Protein AF-A0ABD5RFJ0-F1 (afdb_monomer)

Radius of gyration: 15.12 Å; Cα contacts (8 Å, |Δi|>4): 100; chains: 1; bounding box: 29×42×26 Å

pLDDT: mean 75.62, std 19.27, range [38.72, 95.44]

Sequence (68 aa):
MVHCPDCDSTLSDADDVEFVETDARLGFIRASKRFYTIECADCGNVLGNGVAAAQGNGGAAGGAGGAD

Secondary structure (DSSP, 8-state):
-EE-TTT--EE-SGGGEEEEEE--EETTEE-SEEEEEEEETTT--EEEEEEEE---SS----------

Organism: NCBI:txid1126234

Structure (mmCIF, N/CA/C/O backbone):
data_AF-A0ABD5RFJ0-F1
#
_entry.id   AF-A0ABD5RFJ0-F1
#
loop_
_atom_site.group_PDB
_atom_site.id
_atom_site.type_symbol
_atom_site.label_atom_id
_atom_site.label_alt_id
_atom_site.label_comp_id
_atom_site.label_asym_id
_atom_site.label_entity_id
_atom_site.label_seq_id
_atom_site.pdbx_PDB_ins_code
_atom_site.Cartn_x
_atom_site.Cartn_y
_atom_site.Cartn_z
_atom_site.occupancy
_atom_site.B_iso_or_equiv
_atom_site.auth_seq_id
_atom_site.auth_comp_id
_atom_site.auth_asym_id
_atom_site.auth_atom_id
_atom_site.pdbx_PDB_model_num
ATOM 1 N N . MET A 1 1 ? 9.492 -6.852 -10.776 1.00 62.25 1 MET A N 1
ATOM 2 C CA . MET A 1 1 ? 8.465 -7.903 -10.672 1.00 62.25 1 MET A CA 1
ATOM 3 C C . MET A 1 1 ? 8.511 -8.461 -9.264 1.00 62.25 1 MET A C 1
ATOM 5 O O . MET A 1 1 ? 9.603 -8.728 -8.770 1.00 62.25 1 MET A O 1
ATOM 9 N N . VAL A 1 2 ? 7.359 -8.532 -8.609 1.00 89.06 2 VAL A N 1
ATOM 10 C CA . VAL A 1 2 ? 7.191 -9.041 -7.240 1.00 89.06 2 VAL A CA 1
ATOM 11 C C . VAL A 1 2 ? 5.969 -9.953 -7.231 1.00 89.06 2 VAL A C 1
ATOM 13 O O . VAL A 1 2 ? 5.087 -9.777 -8.064 1.00 89.06 2 VAL A O 1
ATOM 16 N N . HIS A 1 3 ? 5.929 -10.931 -6.330 1.00 93.38 3 HIS A N 1
ATOM 17 C CA . HIS A 1 3 ? 4.814 -11.875 -6.233 1.00 93.38 3 HIS A CA 1
ATOM 18 C C . HIS A 1 3 ? 3.907 -11.538 -5.052 1.00 93.38 3 HIS A C 1
ATOM 20 O O . HIS A 1 3 ? 4.389 -11.091 -4.005 1.00 93.38 3 HIS A O 1
ATOM 26 N N . CYS A 1 4 ? 2.603 -11.764 -5.214 1.00 92.56 4 CYS A N 1
ATOM 27 C CA . CYS A 1 4 ? 1.659 -11.716 -4.107 1.00 92.56 4 CYS A CA 1
ATOM 28 C C . CYS A 1 4 ? 2.029 -12.804 -3.081 1.00 92.56 4 CYS A C 1
ATOM 30 O O . CYS A 1 4 ? 2.135 -13.971 -3.453 1.00 92.56 4 CYS A O 1
ATOM 32 N N . PRO A 1 5 ? 2.198 -12.476 -1.789 1.00 93.12 5 PRO A N 1
ATOM 33 C CA . PRO A 1 5 ? 2.649 -13.444 -0.787 1.00 93.12 5 PRO A CA 1
ATOM 34 C C . PRO A 1 5 ? 1.624 -14.542 -0.463 1.00 93.12 5 PRO A C 1
ATOM 36 O O . PRO A 1 5 ? 1.984 -15.511 0.201 1.00 93.12 5 PRO A O 1
ATOM 39 N N . ASP A 1 6 ? 0.367 -14.382 -0.889 1.00 94.25 6 ASP A N 1
ATOM 40 C CA . ASP A 1 6 ? -0.726 -15.305 -0.558 1.00 94.25 6 ASP A CA 1
ATOM 41 C C . ASP A 1 6 ? -1.047 -16.271 -1.711 1.00 94.25 6 ASP A C 1
ATOM 43 O O . ASP A 1 6 ? -1.129 -17.481 -1.512 1.00 94.25 6 ASP A O 1
ATOM 47 N N . CYS A 1 7 ? -1.165 -15.753 -2.940 1.00 95.44 7 CYS A N 1
ATOM 48 C CA . CYS A 1 7 ? -1.530 -16.541 -4.125 1.00 95.44 7 CYS A CA 1
ATOM 49 C C . CYS A 1 7 ? -0.405 -16.701 -5.161 1.00 95.44 7 CYS A C 1
ATOM 51 O O . CYS A 1 7 ? -0.621 -17.342 -6.186 1.00 95.44 7 CYS A O 1
ATOM 53 N N . ASP A 1 8 ? 0.772 -16.120 -4.910 1.00 95.12 8 ASP A N 1
ATOM 54 C CA . ASP A 1 8 ? 1.962 -16.157 -5.775 1.00 95.12 8 ASP A CA 1
ATOM 55 C C . ASP A 1 8 ? 1.796 -15.490 -7.159 1.00 95.12 8 ASP A C 1
ATOM 57 O O . ASP A 1 8 ? 2.692 -15.554 -8.008 1.00 95.12 8 ASP A O 1
ATOM 61 N N . SER A 1 9 ? 0.678 -14.792 -7.404 1.00 93.69 9 SER A N 1
ATOM 62 C CA . SER A 1 9 ? 0.460 -14.093 -8.673 1.00 93.69 9 SER A CA 1
ATOM 63 C C . SER A 1 9 ? 1.497 -12.992 -8.902 1.00 93.69 9 SER A C 1
ATOM 65 O O . SER A 1 9 ? 2.046 -12.408 -7.963 1.00 93.69 9 SER A O 1
ATOM 67 N N . THR A 1 10 ? 1.834 -12.755 -10.172 1.00 94.88 10 THR A N 1
ATOM 68 C CA . THR A 1 10 ? 2.847 -11.757 -10.53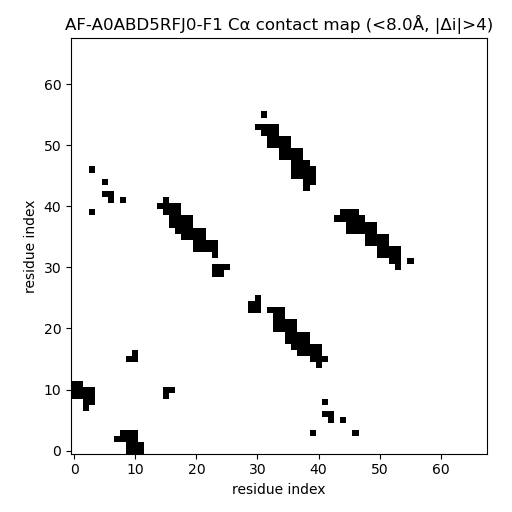9 1.00 94.88 10 THR A CA 1
ATOM 69 C C . THR A 1 10 ? 2.224 -10.369 -10.501 1.00 94.88 10 THR A C 1
ATOM 71 O O . THR A 1 10 ? 1.240 -10.131 -11.183 1.00 94.88 10 THR A O 1
ATOM 74 N N . LEU A 1 11 ? 2.835 -9.459 -9.745 1.00 91.31 11 LEU A N 1
ATOM 75 C CA . LEU A 1 11 ? 2.503 -8.038 -9.718 1.00 91.31 11 LEU A CA 1
ATOM 76 C C . LEU A 1 11 ? 3.522 -7.297 -10.596 1.00 91.31 11 LEU A C 1
ATOM 78 O O . LEU A 1 11 ? 4.701 -7.139 -10.231 1.00 91.31 11 LEU A O 1
ATOM 82 N N . SER A 1 12 ? 3.083 -6.911 -11.788 1.00 92.94 12 SER A N 1
ATOM 83 C CA . SER A 1 12 ? 3.879 -6.253 -12.830 1.00 92.94 12 SER A CA 1
ATOM 84 C C . SER A 1 12 ? 3.433 -4.823 -13.086 1.00 92.94 12 SER A C 1
ATOM 86 O O . SER A 1 12 ? 4.293 -3.950 -13.212 1.00 92.94 12 SER A O 1
ATOM 88 N N . ASP A 1 13 ? 2.124 -4.592 -13.119 1.00 91.50 13 ASP A N 1
ATOM 89 C CA . ASP A 1 13 ? 1.514 -3.337 -13.538 1.00 91.50 13 ASP A CA 1
ATOM 90 C C . ASP A 1 13 ? 0.397 -2.914 -12.571 1.00 91.50 13 ASP A C 1
ATOM 92 O O . ASP A 1 13 ? 0.008 -3.640 -11.656 1.00 91.50 13 ASP A O 1
ATOM 96 N N . ALA A 1 14 ? -0.116 -1.695 -12.751 1.00 88.88 14 ALA A N 1
ATOM 97 C CA . ALA A 1 14 ? -1.149 -1.139 -11.876 1.00 88.88 14 ALA A CA 1
ATOM 98 C C . ALA A 1 14 ? -2.487 -1.898 -11.949 1.00 88.88 14 ALA A C 1
ATOM 100 O O . ALA A 1 14 ? -3.271 -1.808 -11.011 1.00 88.88 14 ALA A O 1
ATOM 101 N N . ASP A 1 15 ? -2.737 -2.637 -13.033 1.00 91.69 15 ASP A N 1
ATOM 102 C CA . ASP A 1 15 ? -3.944 -3.451 -13.211 1.00 91.69 15 ASP A CA 1
ATOM 103 C C . ASP A 1 15 ? -3.949 -4.722 -12.337 1.00 91.69 15 ASP A C 1
ATOM 105 O O . ASP A 1 15 ? -5.003 -5.320 -12.133 1.00 91.69 15 ASP A O 1
ATOM 109 N N . ASP A 1 16 ? -2.799 -5.113 -11.774 1.00 92.81 16 ASP A N 1
ATOM 110 C CA . ASP A 1 16 ? -2.673 -6.291 -10.902 1.00 92.81 16 ASP A CA 1
ATOM 111 C C . ASP A 1 16 ? -3.121 -6.003 -9.450 1.00 92.81 16 ASP A C 1
ATOM 113 O O . ASP A 1 16 ? -3.118 -6.891 -8.586 1.00 92.81 16 ASP A O 1
ATOM 117 N N . VAL A 1 17 ? -3.500 -4.752 -9.156 1.00 92.31 17 VAL A N 1
ATOM 118 C CA . VAL A 1 17 ? -3.946 -4.305 -7.833 1.00 92.31 17 VAL A CA 1
ATOM 119 C C . VAL A 1 17 ? -5.233 -3.485 -7.894 1.00 92.31 17 VAL A C 1
ATOM 121 O O . VAL A 1 17 ? -5.451 -2.686 -8.800 1.00 92.31 17 VAL A O 1
ATOM 124 N N . GLU A 1 18 ? -6.077 -3.633 -6.877 1.00 92.06 18 GLU A N 1
ATOM 125 C CA . GLU A 1 18 ? -7.316 -2.877 -6.724 1.00 92.06 18 GLU A CA 1
ATOM 126 C C . GLU A 1 18 ? -7.210 -1.877 -5.565 1.00 92.06 18 GLU A C 1
ATOM 128 O O . GLU A 1 18 ? -6.689 -2.185 -4.492 1.00 92.06 18 GLU A O 1
ATOM 133 N N . PHE A 1 19 ? -7.705 -0.654 -5.780 1.00 90.00 19 PHE A N 1
ATOM 134 C CA . PHE A 1 19 ? -7.728 0.402 -4.767 1.00 90.00 19 PHE A CA 1
ATOM 135 C C . PHE A 1 19 ? -9.122 0.513 -4.156 1.00 90.00 19 PHE A C 1
ATOM 137 O O . PHE A 1 19 ? -10.011 1.175 -4.697 1.00 90.00 19 PHE A O 1
ATOM 144 N N . VAL A 1 20 ? -9.299 -0.087 -2.985 1.00 88.62 20 VAL A N 1
ATOM 145 C CA . VAL A 1 20 ? -10.575 -0.093 -2.271 1.00 88.62 20 VAL A CA 1
ATOM 146 C C . VAL A 1 20 ? -10.644 1.111 -1.335 1.00 88.62 20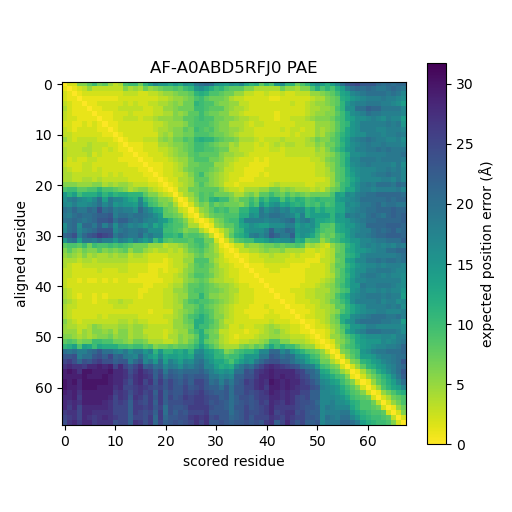 VAL A C 1
ATOM 148 O O . VAL A 1 20 ? -9.904 1.194 -0.352 1.00 88.62 20 VAL A O 1
ATOM 151 N N . GLU A 1 21 ? -11.526 2.076 -1.626 1.00 84.44 21 GLU A N 1
ATOM 152 C CA . GLU A 1 21 ? -11.742 3.229 -0.74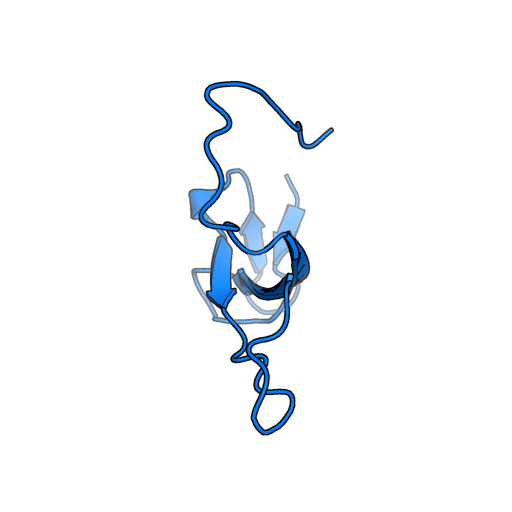0 1.00 84.44 21 GLU A CA 1
ATOM 153 C C . GLU A 1 21 ? -12.334 2.758 0.595 1.00 84.44 21 GLU A C 1
ATOM 155 O O . GLU A 1 21 ? -13.444 2.232 0.665 1.00 84.44 21 GLU A O 1
ATOM 160 N N . THR A 1 22 ? -11.604 3.000 1.678 1.00 80.25 22 THR A N 1
ATOM 161 C CA . THR A 1 22 ? -12.101 2.792 3.033 1.00 80.25 22 THR A CA 1
ATOM 162 C C . THR A 1 22 ? -12.865 4.039 3.470 1.00 80.25 22 THR A C 1
ATOM 164 O O . THR A 1 22 ? -12.313 5.142 3.528 1.00 80.25 22 THR A O 1
ATOM 167 N N . ASP A 1 23 ? -14.153 3.869 3.774 1.00 70.38 23 ASP A N 1
ATOM 168 C CA . ASP A 1 23 ? -15.053 4.957 4.159 1.00 70.38 23 ASP A CA 1
ATOM 169 C C . ASP A 1 23 ? -14.546 5.651 5.441 1.00 70.38 23 ASP A C 1
ATOM 171 O O . ASP A 1 23 ? -14.582 5.107 6.545 1.00 70.38 23 ASP A O 1
ATOM 175 N N . ALA A 1 24 ? -14.036 6.875 5.286 1.00 62.44 24 ALA A N 1
ATOM 176 C CA . ALA A 1 24 ? -13.493 7.680 6.376 1.00 62.44 24 ALA A CA 1
ATOM 177 C C . ALA A 1 24 ? -14.537 8.668 6.908 1.00 62.44 24 ALA A C 1
ATOM 179 O O . ALA A 1 24 ? -14.436 9.890 6.746 1.00 62.44 24 ALA A O 1
ATOM 180 N N . ARG A 1 25 ? -15.577 8.135 7.552 1.00 61.88 25 ARG A N 1
ATOM 181 C CA . ARG A 1 25 ? -16.536 8.935 8.324 1.00 61.88 25 ARG A CA 1
ATOM 182 C C . ARG A 1 25 ? -15.977 9.253 9.708 1.00 61.88 25 ARG A C 1
ATOM 184 O O . ARG A 1 25 ? -16.034 8.436 10.621 1.00 61.88 25 ARG A O 1
ATOM 191 N N . LEU A 1 26 ? -15.513 10.487 9.893 1.00 58.97 26 LEU A N 1
ATOM 192 C CA . LEU A 1 26 ? -15.265 11.075 11.213 1.00 58.97 26 LEU A CA 1
ATOM 193 C C . LEU A 1 26 ? -16.524 11.843 11.659 1.00 58.97 26 LEU A C 1
ATOM 195 O O . LEU A 1 26 ? -16.582 13.072 11.618 1.00 58.97 26 LEU A O 1
ATOM 199 N N . GLY A 1 27 ? -17.578 11.116 12.046 1.00 63.38 27 GLY A N 1
ATOM 200 C CA . GLY A 1 27 ? -18.831 11.718 12.527 1.00 63.38 27 GLY A CA 1
ATOM 201 C C . GLY A 1 27 ? -19.531 12.604 11.481 1.00 63.38 27 GLY A C 1
ATOM 202 O O . GLY A 1 27 ? -19.824 12.149 10.380 1.00 63.38 27 GLY A O 1
ATOM 203 N N . PHE A 1 28 ? -19.826 13.865 11.828 1.00 53.94 28 PHE A N 1
ATOM 204 C CA . PHE A 1 28 ? -20.561 14.823 10.975 1.00 53.94 28 PHE A CA 1
ATOM 205 C C . PHE A 1 28 ? -19.695 15.549 9.926 1.00 53.94 28 PHE A C 1
ATOM 207 O O . PHE A 1 28 ? -20.225 16.312 9.120 1.00 53.94 28 PHE A O 1
ATOM 214 N N . ILE A 1 29 ? -18.375 15.337 9.925 1.00 56.66 29 ILE A N 1
ATOM 215 C CA . ILE A 1 29 ? -17.434 15.987 9.006 1.00 56.66 29 ILE A CA 1
ATOM 216 C C . ILE A 1 29 ? -16.896 14.915 8.048 1.00 56.66 29 ILE A C 1
ATOM 218 O O . ILE A 1 29 ? -16.316 13.920 8.486 1.00 56.66 29 ILE A O 1
ATOM 222 N N . ARG A 1 30 ? -17.056 15.106 6.729 1.00 61.88 30 ARG A N 1
ATOM 223 C CA . ARG A 1 30 ? -16.321 14.287 5.748 1.00 61.88 30 ARG A CA 1
ATOM 224 C C . ARG A 1 30 ? -14.831 14.530 5.960 1.00 61.88 30 ARG A C 1
ATOM 226 O O . ARG A 1 30 ? -14.391 15.677 5.890 1.00 61.88 30 ARG A O 1
ATOM 233 N N . ALA A 1 31 ? -14.068 13.468 6.216 1.00 60.81 31 ALA A N 1
ATOM 234 C CA . ALA A 1 31 ? -12.622 13.572 6.309 1.00 60.81 31 ALA A CA 1
ATOM 235 C C . ALA A 1 31 ? -12.082 14.218 5.023 1.00 60.81 31 ALA A C 1
ATOM 237 O O . ALA A 1 31 ? -12.432 13.821 3.912 1.00 60.81 31 ALA A O 1
ATOM 238 N N . SER A 1 32 ? -11.201 15.206 5.165 1.00 64.19 32 SER A N 1
ATOM 239 C CA . SER A 1 32 ? -10.493 15.870 4.060 1.00 64.19 32 SER A CA 1
ATOM 240 C C . SER A 1 32 ? -9.451 14.961 3.382 1.00 64.19 32 SER A C 1
ATOM 242 O O . SER A 1 32 ? -8.586 15.428 2.637 1.00 64.19 32 SER A O 1
ATOM 244 N N . LYS A 1 33 ? -9.531 13.650 3.629 1.00 70.44 33 LYS A N 1
ATOM 245 C CA . LYS A 1 33 ? -8.630 12.604 3.163 1.00 70.44 33 LYS A CA 1
ATOM 246 C C . LYS A 1 33 ? -9.442 11.374 2.747 1.00 70.44 33 LYS A C 1
ATOM 248 O O . LYS A 1 33 ? -10.385 10.998 3.440 1.00 70.44 33 LYS A O 1
ATOM 253 N N . ARG A 1 34 ? -9.058 10.757 1.632 1.00 77.31 34 ARG A N 1
ATOM 254 C CA . ARG A 1 34 ? -9.518 9.433 1.203 1.00 77.31 34 ARG A CA 1
ATOM 255 C C . ARG A 1 34 ? -8.457 8.414 1.596 1.00 77.31 34 ARG A C 1
ATOM 257 O O . ARG A 1 34 ? -7.280 8.631 1.310 1.00 77.31 34 ARG A O 1
ATOM 264 N N . PHE A 1 35 ? -8.869 7.348 2.265 1.00 84.31 35 PHE A N 1
ATOM 265 C CA . PHE A 1 35 ? -7.998 6.232 2.613 1.00 84.31 35 PHE A CA 1
ATOM 266 C C . PHE A 1 35 ? -8.329 5.087 1.670 1.00 84.31 35 PHE A C 1
ATOM 268 O O . PHE A 1 35 ? -9.504 4.826 1.429 1.00 84.31 35 PHE A O 1
ATOM 275 N N . TYR A 1 36 ? -7.310 4.432 1.138 1.00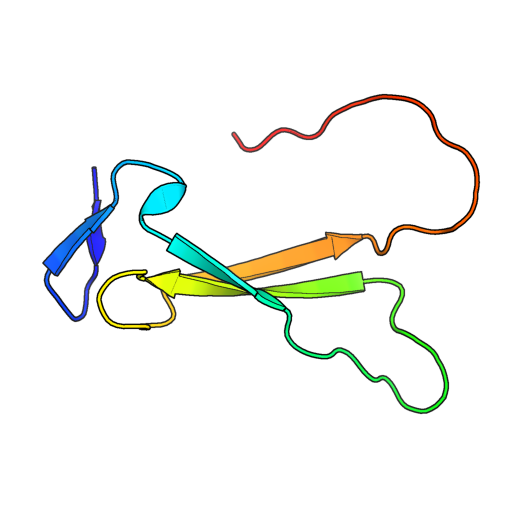 86.75 36 TYR A N 1
ATOM 276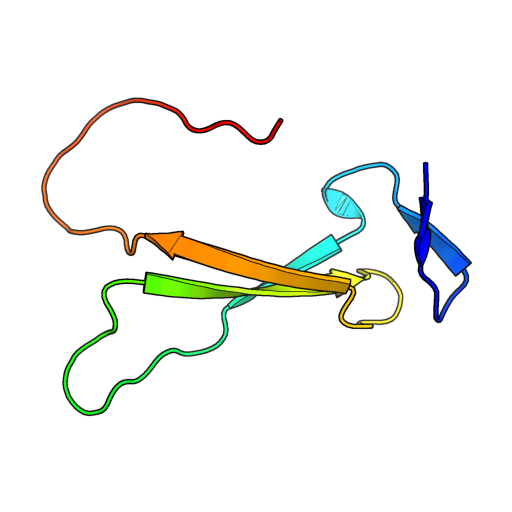 C CA . TYR A 1 36 ? -7.468 3.289 0.253 1.00 86.75 36 TYR A CA 1
ATOM 277 C C . TYR A 1 36 ? -6.686 2.116 0.811 1.00 86.75 36 TYR A C 1
ATOM 279 O O . TYR A 1 36 ? -5.581 2.293 1.331 1.00 86.75 36 TYR A O 1
ATOM 287 N N . THR A 1 37 ? -7.249 0.932 0.664 1.00 91.25 37 THR A N 1
ATOM 288 C CA . THR A 1 37 ? -6.527 -0.326 0.790 1.00 91.25 37 THR A CA 1
ATOM 289 C C . THR A 1 37 ? -6.128 -0.761 -0.611 1.00 91.25 37 THR A C 1
ATOM 291 O O . THR A 1 37 ? -6.908 -0.609 -1.547 1.00 91.25 37 THR A O 1
ATOM 294 N N . ILE A 1 38 ? -4.895 -1.227 -0.760 1.00 93.06 38 ILE A N 1
ATOM 295 C CA . ILE A 1 38 ? -4.383 -1.794 -2.003 1.00 93.06 38 ILE A CA 1
ATOM 296 C C . ILE A 1 38 ? -4.488 -3.304 -1.855 1.00 93.06 38 ILE A C 1
ATOM 298 O O . ILE A 1 38 ? -3.881 -3.871 -0.943 1.00 93.06 38 ILE A O 1
ATOM 302 N N . GLU A 1 39 ? -5.255 -3.937 -2.727 1.00 94.19 39 GLU A N 1
ATOM 303 C CA . GLU A 1 39 ? -5.538 -5.370 -2.700 1.00 94.19 39 GLU A CA 1
ATOM 304 C C . GLU A 1 39 ? -5.010 -6.037 -3.970 1.00 94.19 39 GLU A C 1
ATOM 306 O O . GLU A 1 39 ? -4.937 -5.412 -5.023 1.00 94.19 39 GLU A O 1
ATOM 311 N N . CYS A 1 40 ? -4.607 -7.302 -3.882 1.00 94.81 40 CYS A N 1
ATOM 312 C CA . CYS A 1 40 ? -4.271 -8.098 -5.059 1.00 94.81 40 CYS A CA 1
ATOM 313 C C . CYS A 1 40 ? -5.540 -8.371 -5.877 1.00 94.81 40 CYS A C 1
ATOM 315 O O . CYS A 1 40 ? -6.505 -8.900 -5.325 1.00 94.81 40 CYS A O 1
ATOM 317 N N . ALA A 1 41 ? -5.521 -8.084 -7.180 1.00 94.44 41 ALA A N 1
ATOM 318 C CA . ALA A 1 41 ? -6.687 -8.274 -8.045 1.00 94.44 41 ALA A CA 1
ATOM 319 C C . ALA A 1 41 ? -7.122 -9.752 -8.176 1.00 94.44 41 ALA A C 1
ATOM 321 O O . ALA A 1 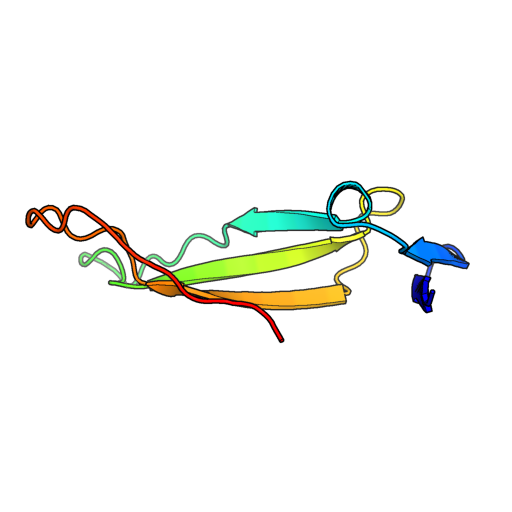41 ? -8.297 -10.032 -8.403 1.00 94.44 41 ALA A O 1
ATOM 322 N N . ASP A 1 42 ? -6.200 -10.707 -7.998 1.00 94.00 42 ASP A N 1
ATOM 323 C CA . ASP A 1 42 ? -6.500 -12.139 -8.140 1.00 94.00 42 ASP A CA 1
ATOM 324 C C . ASP A 1 42 ? -7.135 -12.763 -6.893 1.00 94.00 42 ASP A C 1
ATOM 326 O O . ASP A 1 42 ? -8.037 -13.596 -6.997 1.00 94.00 42 ASP A O 1
ATOM 330 N N . CYS A 1 43 ? -6.626 -12.424 -5.703 1.00 94.50 43 CYS A N 1
ATOM 331 C CA . CYS A 1 43 ? -7.005 -13.099 -4.456 1.00 94.50 43 CYS A CA 1
ATOM 332 C C . CYS A 1 43 ? -7.624 -12.182 -3.395 1.00 94.50 43 CYS A C 1
ATOM 334 O O . CYS A 1 43 ? -8.094 -12.682 -2.374 1.00 94.50 43 CYS A O 1
ATOM 336 N N . GLY A 1 44 ? -7.620 -10.863 -3.606 1.00 92.44 44 GLY A N 1
ATOM 337 C CA . GLY A 1 44 ? -8.134 -9.877 -2.652 1.00 92.44 44 GLY A CA 1
ATOM 338 C C . GLY A 1 44 ? -7.262 -9.687 -1.407 1.00 92.44 44 GLY A C 1
ATOM 339 O O . GLY A 1 44 ? -7.683 -9.033 -0.456 1.00 92.44 44 GLY A O 1
ATOM 340 N N . ASN A 1 45 ? -6.053 -10.261 -1.362 1.00 95.12 45 ASN A N 1
ATOM 341 C CA . ASN A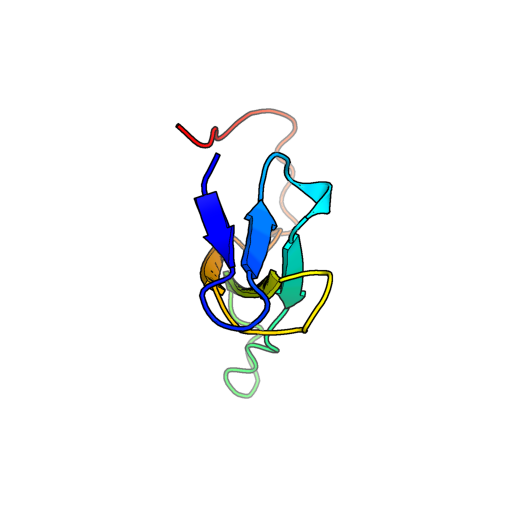 1 45 ? -5.162 -10.066 -0.221 1.00 95.12 45 ASN A CA 1
ATOM 342 C C . ASN A 1 45 ? -4.707 -8.603 -0.133 1.00 95.12 45 ASN A C 1
ATOM 344 O O . ASN A 1 45 ? -4.298 -8.015 -1.133 1.00 95.12 45 ASN A O 1
ATOM 348 N N . VAL A 1 46 ? -4.715 -8.042 1.076 1.00 93.94 46 VAL A N 1
ATOM 349 C CA . VAL A 1 46 ? -4.281 -6.666 1.326 1.00 93.94 46 VAL A CA 1
ATOM 350 C C . VAL A 1 46 ? -2.761 -6.579 1.229 1.00 93.94 46 VAL A C 1
ATOM 352 O O . VAL A 1 46 ? -2.033 -7.154 2.038 1.00 93.94 46 VAL A O 1
ATOM 355 N N . LEU A 1 47 ? -2.283 -5.817 0.251 1.00 91.56 47 LEU A N 1
ATOM 356 C CA . LEU A 1 47 ? -0.863 -5.602 -0.022 1.00 91.56 47 LEU A CA 1
ATOM 357 C C . LEU A 1 47 ? -0.341 -4.308 0.611 1.00 91.56 47 LEU A C 1
ATOM 359 O O . LEU A 1 47 ? 0.849 -4.196 0.905 1.00 91.56 47 LEU A O 1
ATOM 363 N N . GLY A 1 48 ? -1.215 -3.324 0.834 1.00 90.00 48 GLY A N 1
ATOM 364 C CA . GLY A 1 48 ? -0.821 -2.048 1.419 1.00 90.00 48 GLY A CA 1
ATOM 365 C C . GLY A 1 48 ? -1.978 -1.080 1.627 1.00 90.00 48 GLY A C 1
ATOM 366 O O . GLY A 1 48 ? -3.145 -1.411 1.430 1.00 90.00 48 GLY A O 1
ATOM 367 N N . ASN A 1 49 ? -1.645 0.142 2.032 1.00 88.44 49 ASN A N 1
ATOM 368 C CA . ASN A 1 49 ? -2.606 1.211 2.273 1.00 88.44 49 ASN A CA 1
ATOM 369 C C . ASN A 1 49 ? -2.086 2.551 1.732 1.00 88.44 49 ASN A C 1
ATOM 371 O O . ASN A 1 49 ? -0.903 2.866 1.836 1.00 88.44 49 ASN A O 1
ATOM 375 N N . GLY A 1 50 ? -2.990 3.356 1.181 1.00 84.62 50 GLY A N 1
ATOM 376 C CA . GLY A 1 50 ? -2.707 4.657 0.586 1.00 84.62 50 GLY A CA 1
ATOM 377 C C . GLY A 1 50 ? -3.607 5.755 1.144 1.00 84.62 50 GLY A C 1
ATOM 378 O O . GLY A 1 50 ? -4.713 5.505 1.624 1.00 84.62 50 GLY A O 1
ATOM 379 N N . VAL A 1 51 ? -3.135 7.000 1.080 1.00 85.81 51 VAL A N 1
ATOM 380 C CA . VAL A 1 51 ? -3.886 8.173 1.541 1.00 85.81 51 VAL A CA 1
ATOM 381 C C . VAL A 1 51 ? -3.829 9.260 0.474 1.00 85.81 51 VAL A C 1
ATOM 383 O O . VAL A 1 51 ? -2.761 9.802 0.206 1.00 85.81 51 VAL A O 1
ATOM 386 N N . ALA A 1 52 ? -4.979 9.635 -0.091 1.00 80.38 52 ALA A N 1
ATOM 387 C CA . ALA A 1 52 ? -5.087 10.753 -1.028 1.00 80.38 52 ALA A CA 1
ATOM 388 C C . ALA A 1 52 ? -5.804 11.945 -0.383 1.00 80.38 52 ALA A C 1
ATOM 390 O O . ALA A 1 52 ? -6.703 11.789 0.447 1.00 80.38 52 ALA A O 1
ATOM 391 N N . ALA A 1 53 ? -5.427 13.165 -0.765 1.00 65.69 53 ALA A N 1
ATOM 392 C CA . ALA A 1 53 ? -6.190 14.348 -0.381 1.00 65.69 53 ALA A CA 1
ATOM 393 C C . ALA A 1 53 ? -7.614 14.270 -0.963 1.00 65.69 53 ALA A C 1
ATOM 395 O O . ALA A 1 53 ? -7.800 13.851 -2.105 1.00 65.69 53 ALA A O 1
ATOM 396 N N . ALA A 1 54 ? -8.629 14.661 -0.188 1.00 63.62 54 ALA A N 1
ATOM 397 C CA . ALA A 1 54 ? -9.978 14.782 -0.729 1.00 63.62 54 ALA A CA 1
ATOM 398 C C . ALA A 1 54 ? -10.015 15.911 -1.769 1.00 63.62 54 ALA A C 1
ATOM 400 O O . ALA A 1 54 ? -9.436 16.976 -1.548 1.00 63.62 54 ALA A O 1
ATOM 401 N N . GLN A 1 55 ? -10.721 15.689 -2.882 1.00 57.38 55 GLN A N 1
ATOM 402 C CA . GLN A 1 55 ? -10.982 16.724 -3.880 1.00 57.38 55 GLN A CA 1
ATOM 403 C C . GLN A 1 55 ? -11.839 17.821 -3.224 1.00 57.38 55 GLN A C 1
ATOM 405 O O . GLN A 1 55 ? -13.054 17.690 -3.076 1.00 57.38 55 GLN A O 1
ATOM 410 N N . GLY A 1 56 ? -11.182 18.872 -2.735 1.00 50.75 56 GLY A N 1
ATOM 411 C CA . GLY A 1 56 ? -11.837 20.080 -2.257 1.00 50.75 56 GLY A CA 1
ATOM 412 C C . GLY A 1 56 ? -12.405 20.827 -3.456 1.00 50.75 56 GLY A C 1
ATOM 413 O O . GLY A 1 56 ? -11.702 21.040 -4.439 1.00 50.75 56 GLY A O 1
ATOM 414 N N . ASN A 1 57 ? -13.677 21.211 -3.389 1.00 48.66 57 ASN A N 1
ATOM 415 C CA . ASN A 1 57 ? -14.360 21.973 -4.431 1.00 48.66 57 ASN A CA 1
ATOM 416 C C . ASN A 1 57 ? -13.845 23.431 -4.445 1.00 48.66 57 ASN A C 1
ATOM 418 O O . ASN A 1 57 ? -14.530 24.355 -4.016 1.00 48.66 57 ASN A O 1
ATOM 422 N N . GLY A 1 58 ? -12.597 23.624 -4.863 1.00 43.81 58 GLY A N 1
ATOM 423 C CA . GLY A 1 58 ? -11.936 24.908 -5.052 1.00 43.81 58 GLY A CA 1
ATOM 424 C C . GLY A 1 58 ? -11.008 24.759 -6.247 1.00 43.81 58 GLY A C 1
ATOM 425 O O . GLY A 1 58 ? -10.096 23.941 -6.211 1.00 43.81 58 GLY A O 1
ATOM 426 N N . GLY A 1 59 ? -11.305 25.477 -7.330 1.00 46.88 59 GLY A N 1
ATOM 427 C CA . GLY A 1 59 ? -10.639 25.314 -8.617 1.00 46.88 59 GLY A CA 1
ATOM 428 C C . GLY A 1 59 ? -9.115 25.286 -8.509 1.00 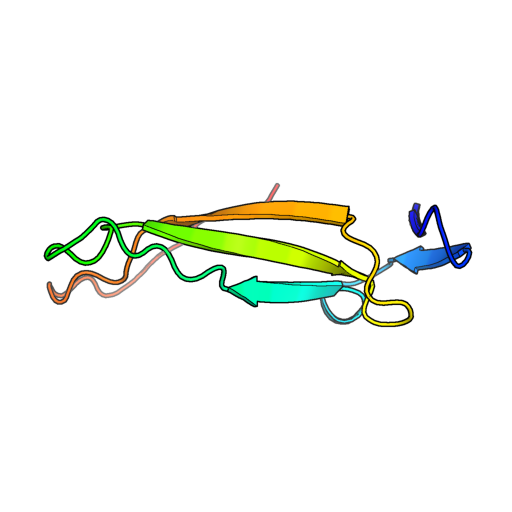46.88 59 GLY A C 1
ATOM 429 O O . GLY A 1 59 ? -8.494 26.267 -8.116 1.00 46.88 59 GLY A O 1
ATOM 430 N N . ALA A 1 60 ? -8.525 24.170 -8.919 1.00 41.50 60 ALA A N 1
ATOM 431 C CA . ALA A 1 60 ? -7.128 24.082 -9.300 1.00 41.50 60 ALA A CA 1
ATOM 432 C C . ALA A 1 60 ? -7.063 23.193 -10.541 1.00 41.50 60 ALA A C 1
ATOM 434 O O . ALA A 1 60 ? -7.137 21.968 -10.479 1.00 41.50 60 ALA A O 1
ATOM 435 N N . ALA A 1 61 ? -7.007 23.851 -11.694 1.00 48.34 61 ALA A N 1
ATOM 436 C CA . ALA A 1 61 ? -6.525 23.234 -12.909 1.00 48.34 61 ALA A CA 1
ATOM 437 C C . ALA A 1 61 ? -5.049 22.851 -12.709 1.00 48.34 61 ALA A C 1
ATOM 439 O O . ALA A 1 61 ? -4.257 23.689 -12.287 1.00 48.34 61 ALA A O 1
ATOM 440 N N . GLY A 1 62 ? -4.696 21.621 -13.081 1.00 42.03 62 GLY A N 1
ATOM 441 C CA . GLY A 1 62 ? -3.325 21.226 -13.397 1.00 42.03 62 GLY A CA 1
ATOM 442 C C . GLY A 1 62 ? -2.487 20.666 -12.243 1.00 42.03 62 GLY A C 1
ATOM 443 O O . GLY A 1 62 ? -2.254 21.329 -11.242 1.00 42.03 62 GLY A O 1
ATOM 444 N N . GLY A 1 63 ? -1.917 19.482 -12.484 1.00 41.09 63 GLY A N 1
ATOM 445 C CA . GLY A 1 63 ? -0.539 19.202 -12.078 1.00 41.09 63 GLY A CA 1
ATOM 446 C C . GLY A 1 63 ? -0.318 18.295 -10.867 1.00 41.09 63 GLY A C 1
ATOM 447 O O . GLY A 1 63 ? -0.249 18.770 -9.744 1.00 41.09 63 GLY A O 1
ATOM 448 N N . ALA A 1 64 ? -0.024 17.032 -11.189 1.00 49.47 64 ALA A N 1
ATOM 449 C CA . ALA A 1 64 ? 1.162 16.280 -10.756 1.00 49.47 64 ALA A CA 1
ATOM 450 C C . ALA A 1 64 ? 1.303 15.746 -9.314 1.00 49.47 64 ALA A C 1
ATOM 452 O O . ALA A 1 64 ? 1.049 16.412 -8.317 1.00 49.47 64 ALA A O 1
ATOM 453 N N . GLY A 1 65 ? 1.861 14.530 -9.271 1.00 41.94 65 GLY A N 1
ATOM 454 C CA . GLY A 1 65 ? 2.418 13.831 -8.112 1.00 41.94 65 GLY A CA 1
ATOM 455 C C . GLY A 1 65 ? 2.111 12.338 -8.244 1.00 41.94 65 GLY A C 1
ATOM 456 O O . GLY A 1 65 ? 1.132 11.881 -7.678 1.00 41.94 65 GLY A O 1
ATOM 457 N N . GLY A 1 66 ? 2.755 11.572 -9.129 1.00 44.56 66 GLY A N 1
ATOM 458 C CA . GLY A 1 66 ? 4.202 11.345 -9.133 1.00 44.56 66 GLY A CA 1
ATOM 459 C C . GLY A 1 66 ? 4.509 10.280 -8.079 1.00 44.56 66 GLY A C 1
ATOM 460 O O . GLY A 1 66 ? 4.684 10.628 -6.917 1.00 44.56 66 GLY A O 1
ATOM 461 N N . ALA A 1 67 ? 4.464 9.007 -8.477 1.00 45.28 67 ALA A N 1
ATOM 462 C CA . ALA A 1 67 ? 4.914 7.880 -7.669 1.00 45.28 67 ALA A CA 1
ATOM 463 C C . ALA A 1 67 ? 6.243 7.401 -8.263 1.00 45.28 67 ALA A C 1
ATOM 465 O O . ALA A 1 67 ? 6.250 6.654 -9.242 1.00 45.28 67 ALA A O 1
AT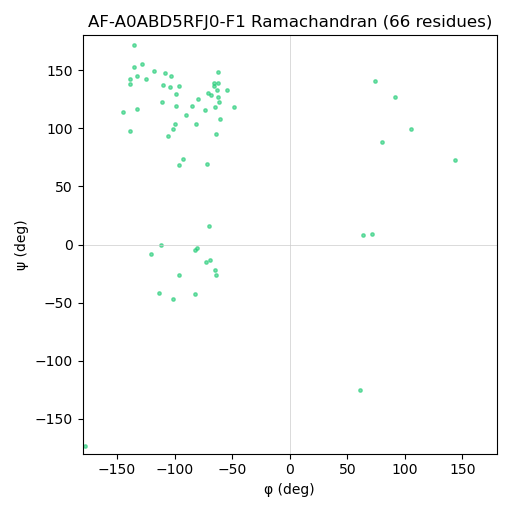OM 466 N N . ASP A 1 68 ? 7.330 7.929 -7.702 1.00 38.72 68 ASP A N 1
ATOM 467 C CA . ASP A 1 68 ? 8.644 7.287 -7.668 1.00 38.72 68 ASP A CA 1
ATOM 468 C C . ASP A 1 68 ? 8.778 6.559 -6.320 1.00 38.72 68 ASP A C 1
ATOM 470 O O . ASP A 1 68 ? 8.379 7.162 -5.291 1.00 38.72 68 ASP A O 1
#

Nearest PDB structures (foldseek):
  9djt-assembly2_D  TM=5.689E-01  e=1.256E+00  Homo sapiens
  8tzx-assembly2_D  TM=5.787E-01  e=1.421E+00  Homo sapiens
  8tzx-assembly1_A  TM=5.775E-01  e=1.608E+00  Homo sapiens
  8u16-assembly2_D  TM=5.409E-01  e=1.336E+00  Homo sapiens
  8rq8-assembly1_A  TM=6.000E-01  e=2.058E+00  Homo sapiens

Mean predicted aligned error: 10.59 Å

Solvent-accessible surface area (backbone atoms only — not comparable to full-atom values): 4503 Å² total; per-residue (Å²): 126,49,61,41,94,85,79,61,48,76,42,79,56,76,82,44,43,38,77,47,74,50,86,52,71,59,78,96,44,79,46,71,44,43,38,28,38,32,22,33,61,88,78,62,50,78,76,48,74,49,78,45,77,43,90,65,100,62,96,74,85,80,82,91,82,83,89,129

Foldseek 3Di:
DDADPPPRDDDDDPVQWDWAWDQDDPDPDRPQKTKTFIAGPPPRHTPGIDIDGHPDPDDDPDDDDDDD